Protein AF-A0A2H3IXG9-F1 (afdb_monomer)

Foldseek 3Di:
DDDDDDDDDPPPDPPPDPPDDPDPPPPVPPPPPPPPPDDDDDDPPPPDCPPVVVVVVVVCVVVVPDPDDDDPVVVCCVCPPVNDDDDDPQWDADPPPRDIDGNPDDDPVVVVVVVVVVVVVVVVVVVVVVVVVVVVVD

Solvent-accessible surface area (backbone atoms only — not comparable to full-atom values): 9521 Å² total; per-residue (Å²): 141,83,89,77,85,80,79,86,73,83,85,80,73,86,80,77,73,92,81,86,85,81,80,88,83,71,77,79,68,73,80,78,74,84,86,78,92,80,80,81,94,77,74,100,72,75,78,81,72,67,52,70,65,59,56,52,48,52,54,49,57,70,65,65,54,78,92,63,85,78,53,72,66,63,49,48,50,71,62,51,62,92,57,64,85,77,81,82,80,60,63,36,70,35,93,85,82,60,50,82,25,49,69,94,49,82,48,70,69,60,53,52,57,53,49,56,53,53,51,52,54,53,50,54,51,53,51,49,53,52,52,55,57,53,65,72,74,112

Secondary structure (DSSP, 8-state):
-------------------SSSSSSSSSSGGGSSS----------------HHHHHHHHHHHHTS-SSPPPHHHHHHHHHTT-PPPP---EEE-TTT--EEETTS--HHHHHHHHHHHHHHHHHHHHHHHHHHHHTT-

Radius of gyration: 33.87 Å; Cα contacts (8 Å, |Δi|>4): 28; chains: 1; bounding box: 59×98×74 Å

Nearest PDB structures (foldseek):
  6ywe-assembly1_W  TM=9.255E-01  e=3.868E-05  Neurospora crassa
  8any-assembly1_0  TM=8.085E-01  e=2.968E-03  Homo sapiens
  3j7y-assembly1_0  TM=7.934E-01  e=1.233E-02  Homo sapiens
  7rro-assembly1_k  TM=1.937E-01  e=3.930E+00  Bos taurus

Sequence (138 aa):
MAVRHISALPFLSPFTSPVLRQSQRWNTIYQRAVLLQGLPVLSGYIANEIPSFLAGLWESVLRAVPKKKTSHMKKRHRQMAGKALKDVKSLSKCPGCGEPKRSHVLCPTLIISLKDIKDQWAQAAIEKQKADAAATRH

pLDDT: mean 77.38, std 18.01, range [43.25, 97.38]

Structure (mmCIF, N/CA/C/O backbone):
data_AF-A0A2H3IXG9-F1
#
_entry.id   AF-A0A2H3IXG9-F1
#
loop_
_atom_site.group_PDB
_atom_site.id
_atom_site.type_symbol
_atom_site.label_atom_id
_atom_site.label_alt_id
_atom_site.label_comp_id
_atom_site.label_asym_id
_atom_site.label_entity_id
_atom_site.label_seq_id
_atom_site.pdbx_PDB_ins_code
_atom_site.Cartn_x
_atom_site.Cartn_y
_atom_site.Cartn_z
_atom_site.occupancy
_atom_site.B_iso_or_equiv
_atom_site.auth_seq_id
_atom_site.auth_comp_id
_atom_site.auth_asym_id
_atom_site.auth_atom_id
_atom_site.pdbx_PDB_model_num
ATOM 1 N N . MET A 1 1 ? 27.643 43.831 0.522 1.00 43.25 1 MET A N 1
ATOM 2 C CA . MET A 1 1 ? 28.535 42.689 0.226 1.00 43.25 1 MET A CA 1
ATOM 3 C C . MET A 1 1 ? 28.862 41.989 1.535 1.00 43.25 1 MET A C 1
ATOM 5 O O . MET A 1 1 ? 29.575 42.559 2.343 1.00 43.25 1 MET A O 1
ATOM 9 N N . ALA A 1 2 ? 28.295 40.809 1.781 1.00 49.34 2 ALA A N 1
ATOM 10 C CA . ALA A 1 2 ? 28.666 39.968 2.919 1.00 49.34 2 ALA A CA 1
ATOM 11 C C . ALA A 1 2 ? 28.566 38.506 2.470 1.00 49.34 2 ALA A C 1
ATOM 13 O O . ALA A 1 2 ? 27.482 37.930 2.407 1.00 49.34 2 ALA A O 1
ATOM 14 N N . VAL A 1 3 ? 29.706 37.948 2.067 1.00 52.47 3 VAL A N 1
ATOM 15 C CA . VAL A 1 3 ? 29.849 36.544 1.676 1.00 52.47 3 VAL A CA 1
ATOM 16 C C . VAL A 1 3 ? 29.950 35.732 2.961 1.00 52.47 3 VAL A C 1
ATOM 18 O O . VAL A 1 3 ? 30.916 35.857 3.709 1.00 52.47 3 VAL A O 1
ATOM 21 N N . ARG A 1 4 ? 28.931 34.921 3.249 1.00 53.12 4 ARG A N 1
ATOM 22 C CA . ARG A 1 4 ? 28.995 33.922 4.318 1.00 53.12 4 ARG A CA 1
ATOM 23 C C . ARG A 1 4 ? 29.447 32.605 3.706 1.00 53.12 4 ARG A C 1
ATOM 25 O O . ARG A 1 4 ? 28.718 31.986 2.939 1.00 53.12 4 ARG A O 1
ATOM 32 N N . HIS A 1 5 ? 30.673 32.221 4.039 1.00 50.31 5 HIS A N 1
ATOM 33 C CA . HIS A 1 5 ? 31.228 30.909 3.748 1.00 50.31 5 HIS A CA 1
ATOM 34 C C . HIS A 1 5 ? 30.366 29.835 4.422 1.00 50.31 5 HIS A C 1
ATOM 36 O O . HIS A 1 5 ? 30.206 29.832 5.641 1.00 50.31 5 HIS A O 1
ATOM 42 N N . ILE A 1 6 ? 29.791 28.946 3.614 1.00 58.31 6 ILE A N 1
ATOM 43 C CA . ILE A 1 6 ? 29.066 27.766 4.082 1.00 58.31 6 ILE A CA 1
ATOM 44 C C . ILE A 1 6 ? 30.111 26.673 4.295 1.00 58.31 6 ILE A C 1
ATOM 46 O O . ILE A 1 6 ? 30.687 26.140 3.349 1.00 58.31 6 ILE A O 1
ATOM 50 N N . SER A 1 7 ? 30.391 26.402 5.563 1.00 53.72 7 SER A N 1
ATOM 51 C CA . SER A 1 7 ? 31.201 25.290 6.036 1.00 53.72 7 SER A CA 1
ATOM 52 C C . SER A 1 7 ? 30.580 23.959 5.607 1.00 53.72 7 SER A C 1
ATOM 54 O O . SER A 1 7 ? 29.404 23.683 5.844 1.00 53.72 7 SER A O 1
ATOM 56 N N . ALA A 1 8 ? 31.392 23.130 4.955 1.00 56.72 8 ALA A N 1
ATOM 57 C CA . ALA A 1 8 ? 31.044 21.774 4.569 1.00 56.72 8 ALA A CA 1
ATOM 58 C C . ALA A 1 8 ? 30.888 20.896 5.821 1.00 56.72 8 ALA A C 1
ATOM 60 O O . ALA A 1 8 ? 31.855 20.644 6.537 1.00 56.72 8 ALA A O 1
ATOM 61 N N . LEU A 1 9 ? 29.671 20.420 6.078 1.00 61.38 9 LEU A N 1
ATOM 62 C CA . LEU A 1 9 ? 29.431 19.314 7.002 1.00 61.38 9 LEU A CA 1
ATOM 63 C C . LEU A 1 9 ? 29.604 17.994 6.236 1.00 61.38 9 LEU A C 1
ATOM 65 O O . LEU A 1 9 ? 29.069 17.871 5.129 1.00 61.38 9 LEU A O 1
ATOM 69 N N . PRO A 1 10 ? 30.320 16.994 6.782 1.00 53.31 10 PRO A N 1
ATOM 70 C CA . PRO A 1 10 ? 30.413 15.694 6.146 1.00 53.31 10 PRO A CA 1
ATOM 71 C C . PRO A 1 10 ? 29.054 15.004 6.246 1.00 53.31 10 PRO A C 1
ATOM 73 O O . PRO A 1 10 ? 28.507 14.778 7.326 1.00 53.31 10 PRO A O 1
ATOM 76 N N . PHE A 1 11 ? 28.510 14.679 5.082 1.00 53.53 11 PHE A N 1
ATOM 77 C CA . PHE A 1 11 ? 27.306 13.889 4.902 1.00 53.53 11 PHE A CA 1
ATOM 78 C C . PHE A 1 11 ? 27.592 12.445 5.352 1.00 53.53 11 PHE A C 1
ATOM 80 O O . PHE A 1 11 ? 27.940 11.576 4.554 1.00 53.53 11 PHE A O 1
ATOM 87 N N . LEU A 1 12 ? 27.506 12.192 6.659 1.00 57.25 12 LEU A N 1
ATOM 88 C CA . LEU A 1 12 ? 27.529 10.845 7.224 1.00 57.25 12 LEU A CA 1
ATOM 89 C C . LEU A 1 12 ? 26.206 10.163 6.875 1.00 57.25 12 LEU A C 1
ATOM 91 O O . LEU A 1 12 ? 25.196 10.291 7.560 1.00 57.25 12 LEU A O 1
ATOM 95 N N . SER A 1 13 ? 26.223 9.462 5.747 1.00 57.06 13 SER A N 1
ATOM 96 C CA . SER A 1 13 ? 25.170 8.532 5.362 1.00 57.06 13 SER A CA 1
ATOM 97 C C . SER A 1 13 ? 25.145 7.342 6.334 1.00 57.06 13 SER A C 1
ATOM 99 O O . SER A 1 13 ? 26.168 6.675 6.505 1.00 57.06 13 SER A O 1
ATOM 101 N N . PRO A 1 14 ? 24.003 7.008 6.960 1.00 51.44 14 PRO A N 1
ATOM 102 C CA . PRO A 1 14 ? 23.845 5.717 7.602 1.00 51.44 14 PRO A CA 1
ATOM 103 C C . PRO A 1 14 ? 23.533 4.703 6.499 1.00 51.44 14 PRO A C 1
ATOM 105 O O . PRO A 1 14 ? 22.377 4.408 6.202 1.00 51.44 14 PRO A O 1
ATOM 108 N N . PHE A 1 15 ? 24.573 4.187 5.846 1.00 57.00 15 PHE A N 1
ATOM 109 C CA . PHE A 1 15 ? 24.453 2.995 5.012 1.00 57.00 15 PHE A CA 1
ATOM 110 C C . PHE A 1 15 ? 24.384 1.779 5.946 1.00 57.00 15 PHE A C 1
ATOM 112 O O . PHE A 1 15 ? 25.352 1.054 6.154 1.00 57.00 15 PHE A O 1
ATOM 119 N N . THR A 1 16 ? 23.237 1.599 6.598 1.00 57.72 16 THR A N 1
ATOM 120 C CA . THR A 1 16 ? 22.931 0.406 7.386 1.00 57.72 16 THR A CA 1
ATOM 121 C C . THR A 1 16 ? 22.722 -0.763 6.430 1.00 57.72 16 THR A C 1
ATOM 123 O O . THR A 1 16 ? 21.641 -0.989 5.890 1.00 57.72 16 THR A O 1
ATOM 126 N N . SER A 1 17 ? 23.802 -1.505 6.196 1.00 51.38 17 SER A N 1
ATOM 127 C CA . SER A 1 17 ? 23.819 -2.782 5.487 1.00 51.38 17 SER A CA 1
ATOM 128 C C . SER A 1 17 ? 22.746 -3.741 6.027 1.00 51.38 17 SER A C 1
ATOM 130 O O . SER A 1 17 ? 22.808 -4.111 7.200 1.00 51.38 17 SER A O 1
ATOM 132 N N . PRO A 1 18 ? 21.814 -4.265 5.207 1.00 54.03 18 PRO A N 1
ATOM 133 C CA . PRO A 1 18 ? 20.999 -5.412 5.580 1.00 54.03 18 PRO A CA 1
ATOM 134 C C . PRO A 1 18 ? 21.758 -6.695 5.214 1.00 54.03 18 PRO A C 1
ATOM 136 O O . PRO A 1 18 ? 21.267 -7.539 4.473 1.00 54.03 18 PRO A O 1
ATOM 139 N N . VAL A 1 19 ? 22.991 -6.841 5.696 1.00 60.47 19 VAL A N 1
ATOM 140 C CA . VAL A 1 19 ? 23.780 -8.068 5.529 1.00 60.47 19 VAL A CA 1
ATOM 141 C C . VAL A 1 19 ? 24.180 -8.514 6.917 1.00 60.47 19 VAL A C 1
ATOM 143 O O . VAL A 1 19 ? 25.281 -8.235 7.356 1.00 60.47 19 VAL A O 1
ATOM 146 N N . LEU A 1 20 ? 23.215 -9.090 7.636 1.00 54.00 20 LEU A N 1
ATOM 147 C CA . LEU A 1 20 ? 23.376 -10.046 8.743 1.00 54.00 20 LEU A CA 1
ATOM 148 C C . LEU A 1 20 ? 21.989 -10.332 9.340 1.00 54.00 20 LEU A C 1
ATOM 150 O O . LEU A 1 20 ? 21.706 -10.110 10.512 1.00 54.00 20 LEU A O 1
ATOM 154 N N . ARG A 1 21 ? 21.065 -10.814 8.506 1.00 53.12 21 ARG A N 1
ATOM 155 C CA . ARG A 1 21 ? 19.831 -11.442 9.003 1.00 53.12 21 ARG A CA 1
ATOM 156 C C . ARG A 1 21 ? 19.433 -12.641 8.150 1.00 53.12 21 ARG A C 1
ATOM 158 O O . ARG A 1 21 ? 18.268 -12.830 7.824 1.00 53.12 21 ARG A O 1
ATOM 165 N N . GLN A 1 22 ? 20.424 -13.441 7.757 1.00 54.50 22 GLN A N 1
ATOM 166 C CA . GLN A 1 22 ? 20.167 -14.666 7.002 1.00 54.50 22 GLN A CA 1
ATOM 167 C C . GLN A 1 22 ? 21.185 -15.782 7.277 1.00 54.50 22 GLN A C 1
ATOM 169 O O . GLN A 1 22 ? 21.534 -16.533 6.380 1.00 54.50 22 GLN A O 1
ATOM 174 N N . SER A 1 23 ? 21.648 -15.919 8.523 1.00 53.25 23 SER A N 1
ATOM 175 C CA . SER A 1 23 ? 22.515 -17.042 8.928 1.00 53.25 23 SER A CA 1
ATOM 176 C C . SER A 1 23 ? 21.954 -17.913 10.060 1.00 53.25 23 SER A C 1
ATOM 178 O O . SER A 1 23 ? 22.635 -18.815 10.523 1.00 53.25 23 SER A O 1
ATOM 180 N N . GLN A 1 24 ? 20.701 -17.718 10.486 1.00 56.09 24 GLN A N 1
ATOM 181 C CA . GLN A 1 24 ? 20.116 -18.456 11.623 1.00 56.09 24 GLN A CA 1
ATOM 182 C C . GLN A 1 24 ? 18.941 -19.366 11.227 1.00 56.09 24 GLN A C 1
ATOM 184 O O . GLN A 1 24 ? 17.966 -19.496 11.960 1.00 56.09 24 GLN A O 1
ATOM 189 N N . ARG A 1 25 ? 18.989 -19.977 10.035 1.00 56.06 25 ARG A N 1
ATOM 190 C CA . ARG A 1 25 ? 17.996 -20.985 9.592 1.00 56.06 25 ARG A CA 1
ATOM 191 C C . ARG A 1 25 ? 18.590 -22.175 8.828 1.00 56.06 25 ARG A C 1
ATOM 193 O O . ARG A 1 25 ? 17.860 -22.891 8.158 1.00 56.06 25 ARG A O 1
ATOM 200 N N . TRP A 1 26 ? 19.902 -22.385 8.931 1.00 50.97 26 TRP A N 1
ATOM 201 C CA . TRP A 1 26 ? 20.601 -23.4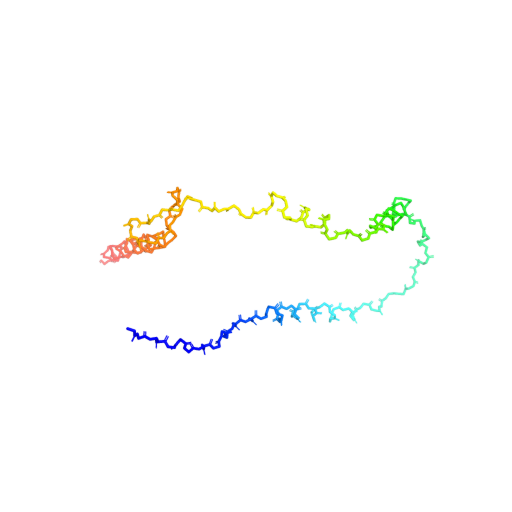83 8.246 1.00 50.97 26 TRP A CA 1
ATOM 202 C C . TRP A 1 26 ? 21.275 -24.475 9.208 1.00 50.97 26 TRP A C 1
ATOM 204 O O . TRP A 1 26 ? 21.782 -25.494 8.760 1.00 50.97 26 TRP A O 1
ATOM 214 N N . ASN A 1 27 ? 21.239 -24.235 10.526 1.00 56.00 27 ASN A N 1
ATOM 215 C CA . ASN A 1 27 ? 21.886 -25.118 11.510 1.00 56.00 27 ASN A CA 1
ATOM 216 C C . ASN A 1 27 ? 20.951 -26.149 12.163 1.00 56.00 27 ASN A C 1
ATOM 218 O O . ASN A 1 27 ? 21.428 -27.017 12.882 1.00 56.00 27 ASN A O 1
ATOM 222 N N . THR A 1 28 ? 19.641 -26.126 11.900 1.00 53.75 28 THR A N 1
ATOM 223 C CA . THR A 1 28 ? 18.693 -27.104 12.479 1.00 53.75 28 THR A CA 1
ATOM 224 C C . THR A 1 28 ? 18.293 -28.233 11.529 1.00 53.75 28 THR A C 1
ATOM 226 O O . THR A 1 28 ? 17.540 -29.119 11.924 1.00 53.75 28 THR A O 1
ATOM 229 N N . ILE A 1 29 ? 18.817 -28.253 10.299 1.00 56.06 29 ILE A N 1
ATOM 230 C CA . ILE A 1 29 ? 18.543 -29.330 9.331 1.00 56.06 29 ILE A CA 1
ATOM 231 C C . ILE A 1 29 ? 19.604 -30.446 9.417 1.00 56.06 29 ILE A C 1
ATOM 233 O O . ILE A 1 29 ? 19.287 -31.608 9.183 1.00 56.06 29 ILE A O 1
ATOM 237 N N . TYR A 1 30 ? 20.833 -30.145 9.853 1.00 53.91 30 TYR A N 1
ATOM 238 C CA . TYR A 1 30 ? 21.935 -31.120 9.849 1.00 53.91 30 TYR A CA 1
ATOM 239 C C . TYR A 1 30 ? 22.014 -32.055 11.068 1.00 53.91 30 TYR A C 1
ATOM 241 O O . TYR A 1 30 ? 22.737 -33.044 11.014 1.00 53.91 30 TYR A O 1
ATOM 249 N N . GLN A 1 31 ? 21.257 -31.824 12.148 1.00 52.19 31 GLN A N 1
ATOM 250 C CA . GLN A 1 31 ? 21.301 -32.699 13.335 1.00 52.19 31 GLN A CA 1
ATOM 251 C C . GLN A 1 31 ? 20.279 -33.853 13.335 1.00 52.19 31 GLN A C 1
ATOM 253 O O . GLN A 1 31 ? 20.288 -34.666 14.254 1.00 52.19 31 GLN A O 1
ATOM 258 N N . ARG A 1 32 ? 19.428 -33.994 12.306 1.00 52.12 32 ARG A N 1
ATOM 259 C CA . ARG A 1 32 ? 18.447 -35.102 12.206 1.00 52.12 32 ARG A CA 1
ATOM 260 C C . ARG A 1 32 ? 18.738 -36.118 11.094 1.00 52.12 32 ARG A C 1
ATOM 262 O O . ARG A 1 32 ? 17.830 -36.815 10.663 1.00 52.12 32 ARG A O 1
ATOM 269 N N . ALA A 1 33 ? 19.989 -36.229 10.646 1.00 54.88 33 ALA A N 1
ATOM 270 C CA . ALA A 1 33 ? 20.384 -37.167 9.586 1.00 54.88 33 ALA A CA 1
ATOM 271 C C . ALA A 1 33 ? 21.180 -38.401 10.071 1.00 54.88 33 ALA A C 1
ATOM 273 O O . ALA A 1 33 ? 21.577 -39.220 9.251 1.00 54.88 33 ALA A O 1
ATOM 274 N N . VAL A 1 34 ? 21.427 -38.567 11.380 1.00 56.69 34 VAL A N 1
ATOM 275 C CA . VAL A 1 34 ? 22.421 -39.548 11.887 1.00 56.69 34 VAL A CA 1
ATOM 276 C C . VAL A 1 34 ? 21.809 -40.791 12.568 1.00 56.69 34 VAL A C 1
ATOM 278 O O . VAL A 1 34 ? 22.536 -41.616 13.100 1.00 56.69 34 VAL A O 1
ATOM 281 N N . LEU A 1 35 ? 20.490 -41.016 12.514 1.00 55.75 35 LEU A N 1
ATOM 282 C CA . LEU A 1 35 ? 19.862 -42.193 13.155 1.00 55.75 35 LEU A CA 1
ATOM 283 C C . LEU A 1 35 ? 19.095 -43.124 12.204 1.00 55.75 35 LEU A C 1
ATOM 285 O O . LEU A 1 35 ? 18.104 -43.724 12.605 1.00 55.75 35 LEU A O 1
ATOM 289 N N . LEU A 1 36 ? 19.541 -43.288 10.956 1.00 57.19 36 LEU A N 1
ATOM 290 C CA . LEU A 1 36 ? 18.931 -44.272 10.049 1.00 57.19 36 LEU A CA 1
ATOM 291 C C . LEU A 1 36 ? 19.970 -45.021 9.193 1.00 57.19 36 LEU A C 1
ATOM 293 O O . LEU A 1 36 ? 19.843 -45.109 7.978 1.00 57.19 36 LEU A O 1
ATOM 297 N N . GLN A 1 37 ? 21.021 -4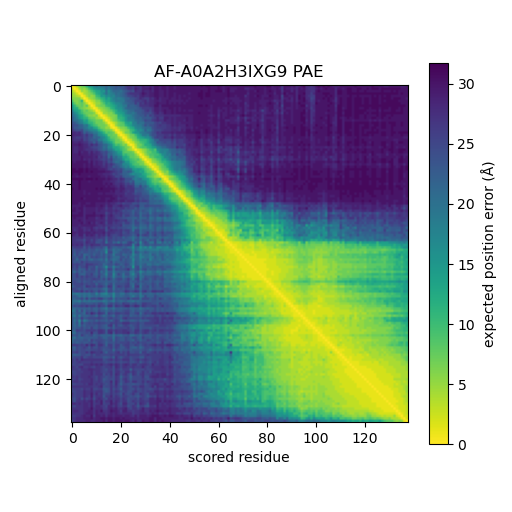5.552 9.825 1.00 59.16 37 GLN A N 1
ATOM 298 C CA . GLN A 1 37 ? 22.038 -46.398 9.173 1.00 59.16 37 GLN A CA 1
ATOM 299 C C . GLN A 1 37 ? 21.873 -47.882 9.524 1.00 59.16 37 GLN A C 1
ATOM 301 O O . GLN A 1 37 ? 22.817 -48.554 9.927 1.00 59.16 37 GLN A O 1
ATOM 306 N N . GLY A 1 38 ? 20.661 -48.408 9.396 1.00 61.19 38 GLY A N 1
ATOM 307 C CA . GLY A 1 38 ? 20.419 -49.811 9.702 1.00 61.19 38 GLY A CA 1
ATOM 308 C C . GLY A 1 38 ? 19.195 -50.341 8.994 1.00 61.19 38 GLY A C 1
ATOM 309 O O . GLY A 1 38 ? 18.175 -50.501 9.641 1.00 61.19 38 GLY A O 1
ATOM 310 N N . LEU A 1 39 ? 19.306 -50.600 7.690 1.00 58.28 39 LEU A N 1
ATOM 311 C CA . LEU A 1 39 ? 18.547 -51.639 6.988 1.00 58.28 39 LEU A CA 1
ATOM 312 C C . LEU A 1 39 ? 19.345 -52.041 5.727 1.00 58.28 39 LEU A C 1
ATOM 314 O O . LEU A 1 39 ? 19.717 -51.168 4.940 1.00 58.28 39 LEU A O 1
ATOM 318 N N . PRO A 1 40 ? 19.686 -53.332 5.568 1.00 55.38 40 PRO A N 1
ATOM 319 C CA . PRO A 1 40 ? 20.609 -53.805 4.548 1.00 55.38 40 PRO A CA 1
ATOM 320 C C . PRO A 1 40 ? 19.944 -53.904 3.173 1.00 55.38 40 PRO A C 1
ATOM 322 O O . PRO A 1 40 ? 18.814 -54.362 3.038 1.00 55.38 40 PRO A O 1
ATOM 325 N N . VAL A 1 41 ? 20.713 -53.491 2.164 1.00 58.69 41 VAL A N 1
ATOM 326 C CA . VAL A 1 41 ? 20.896 -54.132 0.853 1.00 58.69 41 VAL A CA 1
ATOM 327 C C . VAL A 1 41 ? 19.829 -55.174 0.493 1.00 58.69 41 VAL A C 1
ATOM 329 O O . VAL A 1 41 ? 20.026 -56.372 0.671 1.00 58.69 41 VAL A O 1
ATOM 332 N N . LEU A 1 42 ? 18.727 -54.722 -0.098 1.00 58.12 42 LEU A N 1
ATOM 333 C CA . LEU A 1 42 ? 17.965 -55.532 -1.039 1.00 58.12 42 LEU A CA 1
ATOM 334 C C . LEU A 1 42 ? 17.312 -54.614 -2.074 1.00 58.12 42 LEU A C 1
ATOM 336 O O . LEU A 1 42 ? 16.767 -53.566 -1.742 1.00 58.12 42 LEU A O 1
ATOM 340 N N . SER A 1 43 ? 17.347 -55.056 -3.327 1.00 55.09 43 SER A N 1
ATOM 341 C CA . SER A 1 43 ? 16.760 -54.409 -4.503 1.00 55.09 43 SER A CA 1
ATOM 342 C C . SER A 1 43 ? 17.609 -53.330 -5.185 1.00 55.09 43 SER A C 1
ATOM 344 O O . SER A 1 43 ? 17.181 -52.205 -5.436 1.00 55.09 43 SER A O 1
ATOM 346 N N . GLY A 1 44 ? 18.801 -53.734 -5.632 1.00 58.59 44 GLY A N 1
ATOM 347 C CA . GLY A 1 44 ? 19.399 -53.207 -6.863 1.00 58.59 44 GLY A CA 1
ATOM 348 C C . GLY A 1 44 ? 18.601 -53.627 -8.110 1.00 58.59 44 GLY A C 1
ATOM 349 O O . GLY A 1 44 ? 19.155 -54.241 -9.013 1.00 58.59 44 GLY A O 1
ATOM 350 N N . TYR A 1 45 ? 17.295 -53.340 -8.140 1.00 56.19 45 TYR A N 1
ATOM 351 C CA . TYR A 1 45 ? 16.402 -53.614 -9.271 1.00 56.19 45 TYR A CA 1
ATOM 352 C C . TYR A 1 45 ? 15.360 -52.496 -9.436 1.00 56.19 45 TYR A C 1
ATOM 354 O O . TYR A 1 45 ? 14.170 -52.733 -9.600 1.00 56.19 45 TYR A O 1
ATOM 362 N N . ILE A 1 46 ? 15.804 -51.241 -9.387 1.00 54.47 46 ILE A N 1
ATOM 363 C CA . ILE A 1 46 ? 15.130 -50.179 -10.139 1.00 54.47 46 ILE A CA 1
ATOM 364 C C . ILE A 1 46 ? 16.135 -49.736 -11.188 1.00 54.47 46 ILE A C 1
ATOM 366 O O . ILE A 1 46 ? 16.856 -48.754 -11.034 1.00 54.47 46 ILE A O 1
ATOM 370 N N . ALA A 1 47 ? 16.241 -50.550 -12.237 1.00 55.41 47 ALA A N 1
ATOM 371 C CA . ALA A 1 47 ? 16.814 -50.109 -13.489 1.00 55.41 47 ALA A CA 1
ATOM 372 C C . ALA A 1 47 ? 15.986 -48.905 -13.965 1.00 55.41 47 ALA A C 1
ATOM 374 O O . ALA A 1 47 ? 14.837 -49.044 -14.364 1.00 55.41 47 ALA A O 1
ATOM 375 N N . ASN A 1 48 ? 16.528 -47.710 -13.744 1.00 59.66 48 ASN A N 1
ATOM 376 C CA . ASN A 1 48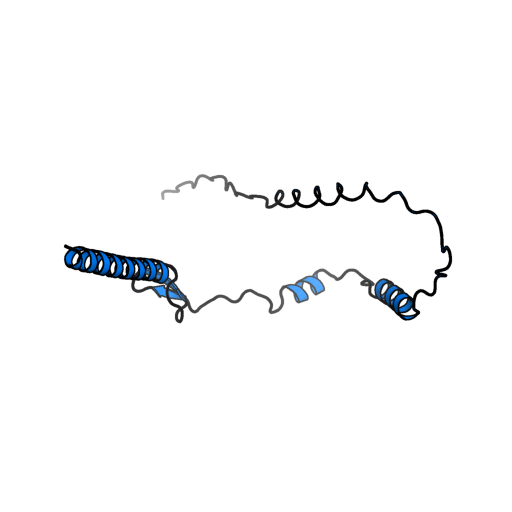 ? 16.861 -46.725 -14.769 1.00 59.66 48 ASN A CA 1
ATOM 377 C C . ASN A 1 48 ? 15.907 -46.462 -15.950 1.00 59.66 48 ASN A C 1
ATOM 379 O O . ASN A 1 48 ? 16.347 -45.872 -16.932 1.00 59.66 48 ASN A O 1
ATOM 383 N N . GLU A 1 49 ? 14.612 -46.731 -15.854 1.00 61.59 49 GLU A N 1
ATOM 384 C CA . GLU A 1 49 ? 13.639 -46.084 -16.736 1.00 61.59 49 GLU A CA 1
ATOM 385 C C . GLU A 1 49 ? 13.364 -44.682 -16.186 1.00 61.59 49 GLU A C 1
ATOM 387 O O . GLU A 1 49 ? 12.316 -44.421 -15.594 1.00 61.59 49 GLU A O 1
ATOM 392 N N . ILE A 1 50 ? 14.336 -43.766 -16.327 1.00 64.50 50 ILE A N 1
ATOM 393 C CA . ILE A 1 50 ? 14.039 -42.331 -16.241 1.00 64.50 50 ILE A CA 1
ATOM 394 C C . ILE A 1 50 ? 12.892 -42.131 -17.235 1.00 64.50 50 ILE A C 1
ATOM 396 O O . ILE A 1 50 ? 13.126 -42.309 -18.433 1.00 64.50 50 ILE A O 1
ATOM 400 N N . PRO A 1 51 ? 11.663 -41.808 -16.782 1.00 69.50 51 PRO A N 1
ATOM 401 C CA . PRO A 1 51 ? 10.529 -41.678 -17.678 1.00 69.50 51 PRO A CA 1
ATOM 402 C C . PRO A 1 51 ? 10.938 -40.739 -18.804 1.00 69.50 51 PRO A C 1
ATOM 404 O O . PRO A 1 51 ? 11.507 -39.681 -18.528 1.00 69.50 51 PRO A O 1
ATOM 407 N N . SER A 1 52 ? 10.678 -41.096 -20.061 1.00 65.25 52 SER A N 1
ATOM 408 C CA . SER A 1 52 ? 11.119 -40.317 -21.232 1.00 65.25 52 SER A CA 1
ATOM 409 C C . SER A 1 52 ? 10.698 -38.837 -21.155 1.00 65.25 52 SER A C 1
ATOM 411 O O . SER A 1 52 ? 11.325 -37.961 -21.745 1.00 65.25 52 SER A O 1
ATOM 413 N N . PHE A 1 53 ? 9.676 -38.545 -20.346 1.00 65.81 53 PHE A N 1
ATOM 414 C CA . PHE A 1 53 ? 9.267 -37.20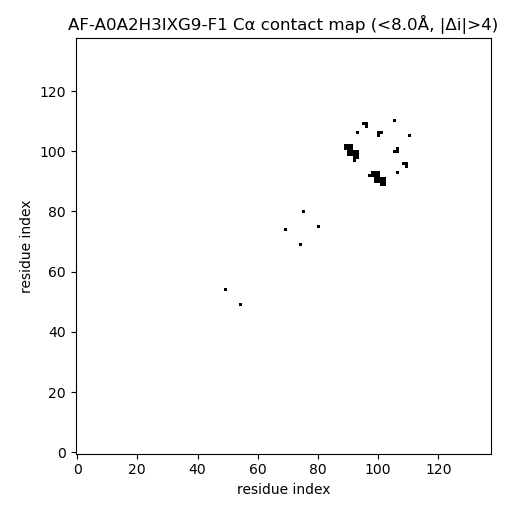8 -19.932 1.00 65.81 53 PHE A CA 1
ATOM 415 C C . PHE A 1 53 ? 10.334 -36.423 -19.139 1.00 65.81 53 PHE A C 1
ATOM 417 O O . PHE A 1 53 ? 10.599 -35.266 -19.458 1.00 65.81 53 PHE A O 1
ATOM 424 N N . LEU A 1 54 ? 10.982 -37.024 -18.134 1.00 67.75 54 LEU A N 1
ATOM 425 C CA . LEU A 1 54 ? 12.061 -36.381 -17.375 1.00 67.75 54 LEU A CA 1
ATOM 426 C C . LEU A 1 54 ? 13.287 -36.146 -18.262 1.00 67.75 54 LEU A C 1
ATOM 428 O O . LEU A 1 54 ? 13.884 -35.077 -18.187 1.00 67.75 54 LEU A O 1
ATOM 432 N N . ALA A 1 55 ? 13.626 -37.090 -19.145 1.00 69.38 55 ALA A N 1
ATOM 433 C CA . ALA A 1 55 ? 14.705 -36.906 -20.118 1.00 69.38 55 ALA A CA 1
ATOM 434 C C . ALA A 1 55 ? 14.444 -35.700 -21.049 1.00 69.38 55 ALA A C 1
ATOM 436 O O . ALA A 1 55 ? 15.338 -34.881 -21.268 1.00 69.38 55 ALA A O 1
ATOM 437 N N . GLY A 1 56 ? 13.202 -35.523 -21.517 1.00 69.75 56 GLY A N 1
ATOM 438 C CA . GLY A 1 56 ? 12.793 -34.349 -22.298 1.00 69.75 56 GLY A CA 1
ATOM 439 C C . GLY A 1 56 ? 12.822 -33.033 -21.508 1.00 69.75 56 GLY A C 1
ATOM 440 O O . GLY A 1 56 ? 13.179 -31.988 -22.056 1.00 69.75 56 GLY A O 1
ATOM 441 N N . LEU A 1 57 ? 12.508 -33.071 -20.209 1.00 77.62 57 LEU A N 1
ATOM 442 C CA . LEU A 1 57 ? 12.628 -31.910 -19.323 1.00 77.62 57 LEU A CA 1
ATOM 443 C C . LEU A 1 57 ? 14.091 -31.497 -19.104 1.00 77.62 57 LEU A C 1
ATOM 445 O O . LEU A 1 57 ? 14.379 -30.301 -19.109 1.00 77.62 57 LEU A O 1
ATOM 449 N N . TRP A 1 58 ? 15.019 -32.449 -18.973 1.00 77.88 58 TRP A N 1
ATOM 450 C CA . TRP A 1 58 ? 16.451 -32.153 -18.838 1.00 77.88 58 TRP A CA 1
ATOM 451 C C . TRP A 1 58 ? 17.030 -31.503 -20.096 1.00 77.88 58 TRP A C 1
ATOM 453 O O . TRP A 1 58 ? 17.707 -30.480 -19.993 1.00 77.88 58 TRP A O 1
ATOM 463 N N . GLU A 1 59 ? 16.695 -32.017 -21.281 1.00 76.50 59 GLU A N 1
ATOM 464 C CA . GLU A 1 59 ? 17.094 -31.403 -22.554 1.00 76.50 59 GLU A CA 1
ATOM 465 C C . GLU A 1 59 ? 16.484 -29.998 -22.711 1.00 76.50 59 GLU A C 1
ATOM 467 O O . GLU A 1 59 ? 17.173 -29.053 -23.093 1.00 76.50 59 GLU A O 1
ATOM 472 N N . SER A 1 60 ? 15.213 -29.810 -22.333 1.00 77.50 60 SER A N 1
ATOM 473 C CA . SER A 1 60 ? 14.561 -28.494 -22.361 1.00 77.50 60 SER A CA 1
ATOM 474 C C . SER A 1 60 ? 15.224 -27.492 -21.414 1.00 77.50 60 SER A C 1
ATOM 476 O O . SER A 1 60 ? 15.389 -26.330 -21.779 1.00 77.50 60 SER A O 1
ATOM 478 N N . VAL A 1 61 ? 15.607 -27.903 -20.203 1.00 81.06 61 VAL A N 1
ATOM 479 C CA . VAL A 1 61 ? 16.268 -27.024 -19.225 1.00 81.06 61 VAL A CA 1
ATOM 480 C C . VAL A 1 61 ? 17.671 -26.643 -19.695 1.00 81.06 61 VAL A C 1
ATOM 482 O O . VAL A 1 61 ? 18.025 -25.462 -19.654 1.00 81.06 61 VAL A O 1
ATOM 485 N N . LEU A 1 62 ? 18.448 -27.603 -20.209 1.00 76.25 62 LEU A N 1
ATOM 486 C CA . LEU A 1 62 ? 19.779 -27.337 -20.764 1.00 76.25 62 LEU A CA 1
ATOM 487 C C . LEU A 1 62 ? 19.714 -26.418 -21.993 1.00 76.25 62 LEU A C 1
ATOM 489 O O . LEU A 1 62 ? 20.583 -25.565 -22.187 1.00 76.25 62 LEU A O 1
ATOM 493 N N . ARG A 1 63 ? 18.650 -26.527 -22.794 1.00 79.62 63 ARG A N 1
ATOM 494 C CA . ARG A 1 63 ? 18.442 -25.731 -24.011 1.00 79.62 63 ARG A CA 1
ATOM 495 C C . ARG A 1 63 ? 17.757 -24.380 -23.769 1.00 79.62 63 ARG A C 1
ATOM 497 O O . ARG A 1 63 ? 17.879 -23.490 -24.610 1.00 79.62 63 ARG A O 1
ATOM 504 N N . ALA A 1 64 ? 17.098 -24.187 -22.624 1.00 84.06 64 ALA A N 1
ATOM 505 C CA . ALA A 1 64 ? 16.435 -22.937 -22.231 1.00 84.06 64 ALA A CA 1
ATOM 506 C C . ALA A 1 64 ? 17.386 -21.871 -21.646 1.00 84.06 64 ALA A C 1
ATOM 508 O O . ALA A 1 64 ? 16.949 -20.776 -21.278 1.00 84.06 64 ALA A O 1
ATOM 509 N N . VAL A 1 65 ? 18.691 -22.145 -21.569 1.00 90.50 65 VAL A N 1
ATOM 510 C CA . VAL A 1 65 ? 19.683 -21.165 -21.109 1.00 90.50 65 VAL A CA 1
ATOM 511 C C . VAL A 1 65 ? 19.810 -20.020 -22.126 1.00 90.50 65 VAL A C 1
ATOM 513 O O . VAL A 1 65 ? 19.986 -20.268 -23.324 1.00 90.50 65 VAL A O 1
ATOM 516 N N . PRO A 1 66 ? 19.781 -18.744 -21.689 1.00 89.19 66 PRO A N 1
ATOM 517 C CA . PRO A 1 66 ? 20.003 -17.609 -22.574 1.00 89.19 66 PRO A CA 1
ATOM 518 C C . PRO A 1 66 ? 21.308 -17.762 -23.361 1.00 89.19 66 PRO A C 1
ATOM 520 O O . PRO A 1 66 ? 22.401 -17.723 -22.799 1.00 89.19 66 PRO A O 1
ATOM 523 N N . LYS A 1 67 ? 21.203 -17.889 -24.688 1.00 91.81 67 LYS A N 1
ATOM 524 C CA . LYS A 1 67 ? 22.363 -18.146 -25.556 1.00 91.81 67 LYS A CA 1
ATOM 525 C C . LYS A 1 67 ? 23.435 -17.056 -25.469 1.00 91.81 67 LYS A C 1
ATOM 527 O O . LYS A 1 67 ? 24.610 -17.327 -25.718 1.00 91.81 67 LYS A O 1
ATOM 532 N N . LYS A 1 68 ? 23.030 -15.811 -25.185 1.00 93.00 68 LYS A N 1
ATOM 533 C CA . LYS A 1 68 ? 23.888 -14.618 -25.151 1.00 93.00 68 LYS A CA 1
ATOM 534 C C . LYS A 1 68 ? 23.446 -13.656 -24.049 1.00 93.00 68 LYS A C 1
ATOM 536 O O . LYS A 1 68 ? 22.258 -13.514 -23.764 1.00 93.00 68 LYS A O 1
ATOM 541 N N . LYS A 1 69 ? 24.410 -12.931 -23.476 1.00 93.88 69 LYS A N 1
ATOM 542 C CA . LYS A 1 69 ? 24.161 -11.845 -22.518 1.00 93.88 69 LYS A CA 1
ATOM 543 C C . LYS A 1 69 ? 23.411 -10.694 -23.201 1.00 93.88 69 LYS A C 1
ATOM 545 O O . LYS A 1 69 ? 23.758 -10.283 -24.306 1.00 93.88 69 LYS A O 1
ATOM 550 N N . THR A 1 70 ? 22.400 -10.135 -22.538 1.00 96.31 70 THR A N 1
ATOM 551 C CA . THR A 1 70 ? 21.654 -8.977 -23.061 1.00 96.31 70 THR A CA 1
ATOM 552 C C . THR A 1 70 ? 22.499 -7.701 -23.027 1.00 96.31 70 THR A C 1
ATOM 554 O O . THR A 1 70 ? 23.191 -7.462 -22.036 1.00 96.31 70 THR A O 1
ATOM 557 N N . SER A 1 71 ? 22.382 -6.837 -24.042 1.00 97.38 71 SER A N 1
ATOM 558 C CA . SER A 1 71 ? 23.049 -5.526 -24.048 1.00 97.38 71 SER A CA 1
ATOM 559 C C . SER A 1 71 ? 22.494 -4.582 -22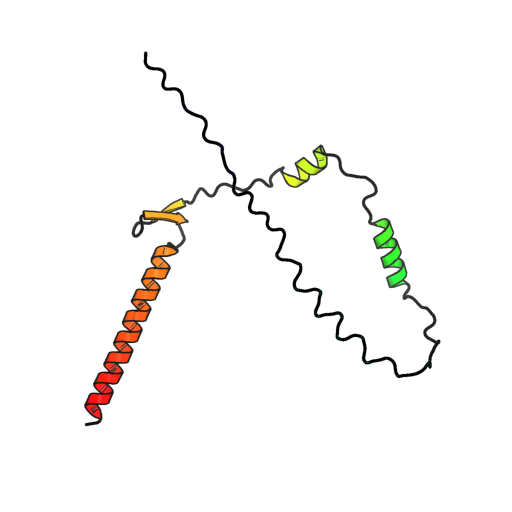.974 1.00 97.38 71 SER A C 1
ATOM 561 O O . SER A 1 71 ? 21.354 -4.726 -22.518 1.00 97.38 71 SER A O 1
ATOM 563 N N . HIS A 1 72 ? 23.291 -3.579 -22.595 1.00 96.00 72 HIS A N 1
ATOM 564 C CA . HIS A 1 72 ? 22.889 -2.561 -21.621 1.00 96.00 72 HIS A CA 1
ATOM 565 C C . HIS A 1 72 ? 21.603 -1.830 -22.047 1.00 96.00 72 HIS A C 1
ATOM 567 O O . HIS A 1 72 ? 20.678 -1.686 -21.250 1.00 96.00 72 HIS A O 1
ATOM 573 N N . MET A 1 73 ? 21.495 -1.474 -23.333 1.00 96.31 73 MET A N 1
ATOM 574 C CA . MET A 1 73 ? 20.309 -0.834 -23.911 1.00 96.31 73 MET A CA 1
ATOM 575 C C . MET A 1 73 ? 19.053 -1.706 -23.761 1.00 96.31 73 MET A C 1
ATOM 577 O O . MET A 1 73 ? 18.054 -1.256 -23.200 1.00 96.31 73 MET A O 1
ATOM 581 N N . LYS A 1 74 ? 19.114 -2.986 -24.159 1.00 96.19 74 LYS A N 1
ATOM 582 C CA . LYS A 1 74 ? 17.981 -3.925 -24.030 1.00 96.19 74 LYS A CA 1
ATOM 583 C C . LYS A 1 74 ? 17.562 -4.121 -22.568 1.00 96.19 74 LYS A C 1
ATOM 585 O O . LYS A 1 74 ? 16.371 -4.218 -22.273 1.00 96.19 74 LYS A O 1
ATOM 590 N N . LYS A 1 75 ? 18.525 -4.151 -21.638 1.00 96.50 75 LYS A N 1
ATOM 591 C CA . LYS A 1 75 ? 18.250 -4.219 -20.196 1.00 96.50 75 LYS A CA 1
ATOM 592 C C . LYS A 1 75 ? 17.532 -2.959 -19.703 1.00 96.50 75 LYS A C 1
ATOM 594 O O . LYS A 1 75 ? 16.489 -3.090 -19.067 1.00 96.50 75 LYS A O 1
ATOM 599 N N . ARG A 1 76 ? 18.034 -1.766 -20.040 1.00 96.50 76 ARG A N 1
ATOM 600 C CA . ARG A 1 76 ? 17.446 -0.484 -19.620 1.00 96.50 76 ARG A CA 1
ATOM 601 C C . ARG A 1 76 ? 16.033 -0.291 -20.161 1.00 96.50 76 ARG A C 1
ATOM 603 O O . ARG A 1 76 ? 15.155 0.062 -19.384 1.00 96.50 76 ARG A O 1
ATOM 610 N N . HIS A 1 77 ? 15.782 -0.576 -21.440 1.00 96.38 77 HIS A N 1
ATOM 611 C CA . HIS A 1 77 ? 14.429 -0.481 -22.000 1.00 96.38 77 HIS A CA 1
ATOM 612 C C . HIS A 1 77 ? 13.463 -1.438 -21.307 1.00 96.38 77 HIS A C 1
ATOM 614 O O . HIS A 1 77 ? 12.380 -1.028 -20.907 1.00 96.38 77 HIS A O 1
ATOM 620 N N . ARG A 1 78 ? 13.877 -2.686 -21.055 1.00 94.88 78 ARG A N 1
ATOM 621 C CA . ARG A 1 78 ? 13.038 -3.638 -20.318 1.00 94.88 78 ARG A CA 1
ATOM 622 C C . ARG A 1 78 ? 12.756 -3.187 -18.883 1.00 94.88 78 ARG A C 1
ATOM 624 O O . ARG A 1 78 ? 11.688 -3.500 -18.365 1.00 94.88 78 ARG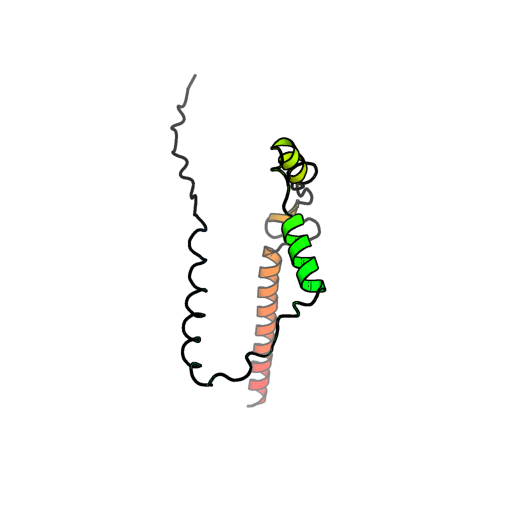 A O 1
ATOM 631 N N . GLN A 1 79 ? 13.709 -2.542 -18.214 1.00 95.56 79 GLN A N 1
ATOM 632 C CA . GLN A 1 79 ? 13.589 -2.167 -16.801 1.00 95.56 79 GLN A CA 1
ATOM 633 C C . GLN A 1 79 ? 12.882 -0.828 -16.586 1.00 95.56 79 GLN A C 1
ATOM 635 O O . GLN A 1 79 ? 12.110 -0.722 -15.644 1.00 95.56 79 GLN A O 1
ATOM 640 N N . MET A 1 80 ? 13.124 0.163 -17.445 1.00 94.81 80 MET A N 1
ATOM 641 C CA . MET A 1 80 ? 12.756 1.559 -17.187 1.00 94.81 80 MET A CA 1
ATOM 642 C C . MET A 1 80 ? 11.689 2.108 -18.138 1.00 94.81 80 MET A C 1
ATOM 644 O O . MET A 1 80 ? 11.002 3.059 -17.774 1.00 94.81 80 MET A O 1
ATOM 648 N N . ALA A 1 81 ? 11.517 1.548 -19.341 1.00 92.94 81 ALA A N 1
ATOM 649 C CA . ALA A 1 81 ? 10.517 2.067 -20.274 1.00 92.94 81 ALA A CA 1
ATOM 650 C C . ALA A 1 81 ? 9.105 1.758 -19.753 1.00 92.94 81 ALA A C 1
ATOM 652 O O . ALA A 1 81 ? 8.738 0.595 -19.600 1.00 92.94 81 ALA A O 1
ATOM 653 N N . GLY A 1 82 ? 8.336 2.801 -19.428 1.00 92.44 82 GLY A N 1
ATOM 654 C CA . GLY A 1 82 ? 6.952 2.682 -18.948 1.00 92.44 82 GLY A CA 1
ATOM 655 C C . GLY A 1 82 ? 6.782 2.058 -17.556 1.00 92.44 82 GLY A C 1
ATOM 656 O O . GLY A 1 82 ? 5.654 1.865 -17.116 1.00 92.44 82 GLY A O 1
ATOM 657 N N . LYS A 1 83 ? 7.882 1.757 -16.852 1.00 94.25 83 LYS A N 1
ATOM 658 C CA . LYS A 1 83 ? 7.895 1.137 -15.512 1.00 94.25 83 LYS A CA 1
ATOM 659 C C . LYS A 1 83 ? 8.297 2.110 -14.403 1.00 94.25 83 LYS A C 1
ATOM 661 O O . LYS A 1 83 ? 8.666 1.688 -13.311 1.00 94.25 83 LYS A O 1
ATOM 666 N N . ALA A 1 84 ? 8.265 3.408 -14.692 1.00 93.31 84 ALA A N 1
ATOM 667 C CA . ALA A 1 84 ? 8.517 4.428 -13.687 1.00 93.31 84 ALA A CA 1
ATOM 668 C C . ALA A 1 84 ? 7.432 4.382 -12.601 1.00 93.31 84 ALA A C 1
ATOM 670 O O . ALA A 1 84 ? 6.254 4.148 -12.893 1.00 93.31 84 ALA A O 1
ATOM 671 N N . LEU A 1 85 ? 7.838 4.613 -11.351 1.00 93.62 85 LEU A N 1
ATOM 672 C CA . LEU A 1 85 ? 6.896 4.779 -10.253 1.00 93.62 85 LEU A CA 1
ATOM 673 C C . LEU A 1 85 ? 6.054 6.026 -10.536 1.00 93.62 85 LEU A C 1
ATOM 675 O O . LEU A 1 85 ? 6.595 7.098 -10.790 1.00 93.62 85 LEU A O 1
ATOM 679 N N . LYS A 1 86 ? 4.732 5.867 -10.544 1.00 93.31 86 LYS A N 1
ATOM 680 C CA . LYS A 1 86 ? 3.814 6.983 -10.770 1.00 93.31 86 LYS A CA 1
ATOM 681 C C . LYS A 1 86 ? 3.699 7.803 -9.492 1.00 93.31 86 LYS A C 1
ATOM 683 O O . LYS A 1 86 ? 3.446 7.237 -8.428 1.00 93.31 86 LYS A O 1
ATOM 688 N N . ASP A 1 87 ? 3.808 9.119 -9.618 1.00 94.31 87 ASP A N 1
ATOM 689 C CA . ASP A 1 87 ? 3.588 10.023 -8.495 1.00 94.31 87 ASP A CA 1
ATOM 690 C C . ASP A 1 87 ? 2.129 9.973 -8.043 1.00 94.31 87 ASP A C 1
ATOM 692 O O . ASP A 1 87 ? 1.189 10.085 -8.839 1.00 94.31 87 ASP A O 1
ATOM 696 N N . VAL A 1 88 ? 1.929 9.824 -6.737 1.00 92.38 88 VAL A N 1
ATOM 697 C CA . VAL A 1 88 ? 0.596 9.852 -6.144 1.00 92.38 88 VAL A CA 1
ATOM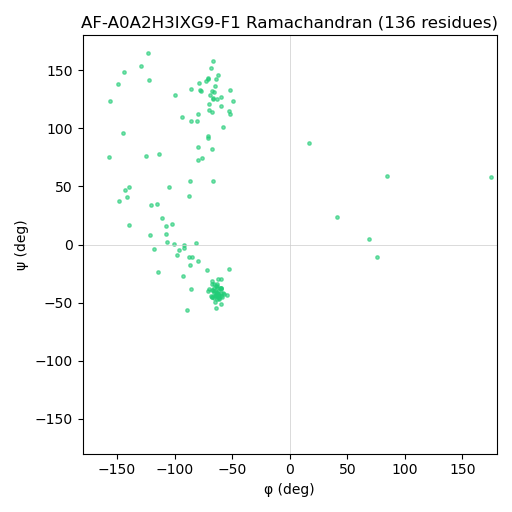 698 C C . VAL A 1 88 ? 0.184 11.316 -5.997 1.00 92.38 88 VAL A C 1
ATOM 700 O O . VAL A 1 88 ? 0.692 12.019 -5.134 1.00 92.38 88 VAL A O 1
ATOM 703 N N . LYS A 1 89 ? -0.738 11.789 -6.842 1.00 92.81 89 LYS A N 1
ATOM 704 C CA . LYS A 1 89 ? -1.252 13.177 -6.799 1.00 92.81 89 LYS A CA 1
ATOM 705 C C . LYS A 1 89 ? -2.449 13.365 -5.862 1.00 92.81 89 LYS A C 1
ATOM 707 O O . LYS A 1 89 ? -2.848 14.486 -5.578 1.00 92.81 89 LYS A O 1
ATOM 712 N N . SER A 1 90 ? -3.030 12.275 -5.374 1.00 91.12 90 SER A N 1
ATOM 713 C CA . SER A 1 90 ? -4.260 12.269 -4.575 1.00 91.12 90 SER A CA 1
ATOM 714 C C . SER A 1 90 ? -4.004 12.451 -3.070 1.00 91.12 90 SER A C 1
ATOM 716 O O . SER A 1 90 ? -4.585 11.725 -2.256 1.00 91.12 90 SER A O 1
ATOM 718 N N . LEU A 1 91 ? -3.089 13.349 -2.688 1.00 93.56 91 LEU A N 1
ATOM 719 C CA . LEU A 1 91 ? -2.787 13.653 -1.286 1.00 93.56 91 LEU A CA 1
ATOM 720 C C . LEU A 1 91 ? -3.502 14.941 -0.870 1.00 93.56 91 LEU A C 1
ATOM 722 O O . LEU A 1 91 ? -3.373 15.972 -1.520 1.00 93.56 91 LEU A O 1
ATOM 726 N N . SER A 1 92 ? -4.232 14.884 0.237 1.00 93.81 92 SER A N 1
ATOM 727 C CA . SER A 1 92 ? -4.913 16.024 0.854 1.00 93.81 92 SER A CA 1
ATOM 728 C C . SER A 1 92 ? -4.550 16.096 2.335 1.00 93.81 92 SER A C 1
ATOM 730 O O . SER A 1 92 ? -4.266 15.070 2.951 1.00 93.81 92 SER A O 1
ATOM 732 N N . LYS A 1 93 ? -4.608 17.281 2.943 1.00 93.44 93 LYS A N 1
ATOM 733 C CA . LYS A 1 93 ? -4.392 17.423 4.391 1.00 93.44 93 LYS A CA 1
ATOM 734 C C . LYS A 1 93 ? -5.570 16.842 5.176 1.00 93.44 93 LYS A C 1
ATOM 736 O O . LYS A 1 93 ? -6.721 16.932 4.747 1.00 93.44 93 LYS A O 1
ATOM 741 N N . CYS A 1 94 ? -5.286 16.210 6.309 1.00 94.31 94 CYS A N 1
ATOM 742 C CA . CYS A 1 94 ? -6.311 15.720 7.218 1.00 94.31 94 CYS A CA 1
ATOM 743 C C . CYS A 1 94 ? -6.901 16.881 8.045 1.00 94.31 94 CYS A C 1
ATOM 745 O O . CYS A 1 94 ? -6.122 17.637 8.618 1.00 94.31 94 CYS A O 1
ATOM 747 N N . PRO A 1 95 ? -8.236 17.022 8.166 1.00 90.75 95 PRO A N 1
ATOM 748 C CA . PRO A 1 95 ? -8.842 18.111 8.940 1.00 90.75 95 PRO A CA 1
ATOM 749 C C . PRO A 1 95 ? -8.683 17.965 10.462 1.00 90.75 95 PRO A C 1
ATOM 751 O O . PRO A 1 95 ? -8.788 18.959 11.164 1.00 90.75 95 PRO A O 1
ATOM 754 N N . GLY A 1 96 ? -8.441 16.753 10.979 1.00 88.81 96 GLY A N 1
ATOM 755 C CA . GLY A 1 96 ? -8.250 16.535 12.419 1.00 88.81 96 GLY A CA 1
ATOM 756 C C . GLY A 1 96 ? -6.792 16.673 12.862 1.00 88.81 96 GLY A C 1
ATOM 757 O O . GLY A 1 96 ? -6.487 17.487 13.721 1.00 88.81 96 GLY A O 1
ATOM 758 N N . CYS A 1 97 ? -5.881 15.894 12.267 1.00 88.94 97 CYS A N 1
ATOM 759 C CA . CYS A 1 97 ? -4.466 15.856 12.670 1.00 88.94 97 CYS A CA 1
ATOM 760 C C . CYS A 1 97 ? -3.525 16.720 11.809 1.00 88.94 97 CYS A C 1
ATOM 762 O O . CYS A 1 97 ? -2.350 16.842 12.134 1.00 88.94 97 CYS A O 1
ATOM 764 N N . GLY A 1 98 ? -3.987 17.285 10.686 1.00 91.19 98 GLY A N 1
ATOM 765 C CA . GLY A 1 98 ? -3.159 18.104 9.785 1.00 91.19 98 GLY A CA 1
ATOM 766 C C . GLY A 1 98 ? -2.171 17.334 8.893 1.00 91.19 98 GLY A C 1
ATOM 767 O O . GLY A 1 98 ? -1.636 17.907 7.943 1.00 91.19 98 GLY A O 1
ATOM 768 N N . GLU A 1 99 ? -1.960 16.038 9.133 1.00 91.81 99 GLU A N 1
ATOM 769 C CA . GLU A 1 99 ? -1.040 15.192 8.362 1.00 91.81 99 GLU A CA 1
ATOM 770 C C . GLU A 1 99 ? -1.519 14.940 6.917 1.00 91.81 99 GLU A C 1
ATOM 772 O O . GLU A 1 99 ? -2.730 14.933 6.644 1.00 91.81 99 GLU A O 1
ATOM 777 N N . PRO A 1 100 ? -0.598 14.700 5.962 1.00 93.19 100 PRO A N 1
ATOM 778 C CA . PRO A 1 100 ? -0.969 14.316 4.607 1.00 93.19 100 PRO A CA 1
ATOM 779 C C . PRO A 1 100 ? -1.628 12.932 4.600 1.00 93.19 100 PRO A C 1
ATOM 781 O O . PRO A 1 100 ? -1.056 11.937 5.042 1.00 93.19 100 PRO A O 1
ATOM 784 N N . LYS A 1 101 ? -2.829 12.853 4.033 1.00 93.88 101 LYS A N 1
ATOM 785 C CA . LYS A 1 101 ? -3.576 11.608 3.826 1.00 93.88 101 LYS A CA 1
ATOM 786 C C . LYS A 1 101 ? -3.921 11.422 2.352 1.00 93.88 101 LYS A C 1
ATOM 788 O O . LYS A 1 101 ? -3.881 12.368 1.568 1.00 93.88 101 LYS A O 1
ATOM 793 N N . ARG A 1 102 ? -4.326 10.210 1.965 1.00 93.94 102 ARG A N 1
ATOM 794 C CA . ARG A 1 102 ? -4.972 9.997 0.659 1.00 93.94 102 ARG A CA 1
ATOM 795 C C . ARG A 1 102 ? -6.392 10.565 0.688 1.00 93.94 102 ARG A C 1
ATOM 797 O O . ARG A 1 102 ? -7.089 10.402 1.686 1.00 93.94 102 ARG A O 1
ATOM 804 N N . SER A 1 103 ? -6.823 11.196 -0.401 1.00 92.31 103 SER A N 1
ATOM 805 C CA . SER A 1 103 ? -8.102 11.923 -0.474 1.00 92.31 103 SER A CA 1
ATOM 806 C C . SER A 1 103 ? -9.327 11.081 -0.086 1.00 92.31 103 SER A C 1
ATOM 808 O O . SER A 1 103 ? -10.157 11.540 0.694 1.00 92.31 103 SER A O 1
ATOM 810 N N . HIS A 1 104 ? -9.410 9.834 -0.558 1.00 92.31 104 HIS A N 1
ATOM 811 C CA . HIS A 1 104 ? -10.554 8.932 -0.332 1.00 92.31 104 HIS A CA 1
ATOM 812 C C . HIS A 1 104 ? -10.311 7.871 0.747 1.00 92.31 104 HIS A C 1
ATOM 814 O O . HIS A 1 104 ? -11.006 6.861 0.796 1.00 92.31 104 HIS A O 1
ATOM 820 N N . VAL A 1 105 ? -9.301 8.063 1.598 1.00 92.62 105 VAL A N 1
ATOM 821 C CA . VAL A 1 105 ? -8.981 7.126 2.678 1.00 92.62 105 VAL A CA 1
ATOM 822 C C . VAL A 1 105 ? -9.026 7.871 4.004 1.00 92.62 105 VAL A C 1
ATOM 824 O O . VAL A 1 105 ? -8.627 9.036 4.109 1.00 92.62 105 VAL A O 1
ATOM 827 N N . LEU A 1 106 ? -9.536 7.197 5.031 1.00 92.31 106 LEU A N 1
ATOM 828 C CA . LEU A 1 106 ? -9.473 7.701 6.395 1.00 92.31 106 LEU A CA 1
ATOM 829 C C . LEU A 1 106 ? -8.012 7.834 6.841 1.00 92.31 106 LEU A C 1
ATOM 831 O O . LEU A 1 106 ? -7.136 7.070 6.436 1.00 92.31 106 LEU A O 1
ATOM 835 N N . CYS A 1 107 ? -7.745 8.842 7.664 1.00 93.75 107 CYS A N 1
ATOM 836 C CA . CYS A 1 107 ? -6.394 9.101 8.135 1.00 93.75 107 CYS A CA 1
ATOM 837 C C . CYS A 1 107 ? -5.948 7.990 9.105 1.00 93.75 107 CYS A C 1
ATOM 839 O O . CYS A 1 107 ? -6.682 7.722 10.059 1.00 93.75 107 CYS A O 1
ATOM 841 N N . PRO A 1 108 ? -4.775 7.357 8.903 1.00 90.44 108 PRO A N 1
ATOM 842 C CA . PRO A 1 108 ? -4.314 6.275 9.770 1.00 90.44 108 PRO A CA 1
ATOM 843 C C . PRO A 1 108 ? -4.201 6.693 11.238 1.00 90.44 108 PRO A C 1
ATOM 845 O O . PRO A 1 108 ? -4.626 5.945 12.112 1.00 90.44 108 PRO A O 1
ATOM 848 N N . THR A 1 109 ? -3.686 7.896 11.500 1.00 89.88 109 THR A N 1
ATOM 849 C CA . THR A 1 109 ? -3.480 8.408 12.861 1.00 89.88 109 THR A CA 1
ATOM 850 C C . THR A 1 109 ? -4.802 8.662 13.576 1.00 89.88 109 THR A C 1
ATOM 852 O O . THR A 1 109 ? -4.992 8.175 14.686 1.00 89.88 109 THR A O 1
ATOM 855 N N . LEU A 1 110 ? -5.774 9.296 12.910 1.00 88.12 110 LEU A N 1
ATOM 856 C CA . LEU A 1 110 ? -7.105 9.487 13.501 1.00 88.12 110 LEU A CA 1
ATOM 857 C C . LEU A 1 110 ? -7.850 8.172 13.754 1.00 88.12 110 LEU A C 1
ATOM 859 O O . LEU A 1 110 ? -8.566 8.066 14.744 1.00 88.12 110 LEU A O 1
ATOM 863 N N . ILE A 1 111 ? -7.705 7.169 12.883 1.00 92.88 111 ILE A N 1
ATOM 864 C CA . ILE A 1 111 ? -8.359 5.866 13.086 1.00 92.88 111 ILE A CA 1
ATOM 865 C C . ILE A 1 111 ? -7.851 5.183 14.358 1.00 92.88 111 ILE A C 1
ATOM 867 O O . ILE A 1 111 ? -8.639 4.520 15.028 1.00 92.88 111 ILE A O 1
ATOM 871 N N . ILE A 1 112 ? -6.560 5.313 14.676 1.00 89.94 112 ILE A N 1
ATOM 872 C CA . ILE A 1 112 ? -5.980 4.722 15.888 1.00 89.94 112 ILE A CA 1
ATOM 873 C C . ILE A 1 112 ? -6.620 5.368 17.118 1.00 89.94 112 ILE A C 1
ATOM 875 O O . ILE A 1 112 ? -7.271 4.669 17.887 1.00 89.94 112 ILE A O 1
ATOM 879 N N . SER A 1 113 ? -6.585 6.699 17.215 1.00 87.38 113 SER A N 1
ATOM 880 C CA . SER A 1 113 ? -7.175 7.415 18.354 1.00 87.38 113 SER A CA 1
ATOM 881 C C . SER A 1 113 ? -8.679 7.161 18.513 1.00 87.38 113 SER A C 1
ATOM 883 O O . SER A 1 113 ? -9.177 7.040 19.628 1.00 87.38 113 SER A O 1
ATOM 885 N N . LEU A 1 114 ? -9.422 7.045 17.408 1.00 90.44 114 LEU A N 1
ATOM 886 C CA . LEU A 1 114 ? -10.855 6.737 17.455 1.00 90.44 114 LEU A CA 1
ATOM 887 C C . LEU A 1 114 ? -11.146 5.323 17.973 1.00 90.44 114 LEU A C 1
ATOM 889 O O . LEU A 1 114 ? -12.172 5.117 18.621 1.00 90.44 114 LEU A O 1
ATOM 893 N N . LYS A 1 115 ? -10.278 4.346 17.688 1.00 93.06 115 LYS A N 1
ATOM 894 C CA . LYS A 1 115 ? -10.421 2.991 18.238 1.00 93.06 115 LYS A CA 1
ATOM 895 C C . LYS A 1 115 ? -10.193 2.997 19.743 1.00 93.06 115 LYS A C 1
ATOM 897 O O . LYS A 1 115 ? -11.033 2.459 20.453 1.00 93.06 115 LYS A O 1
ATOM 902 N N . ASP A 1 116 ? -9.155 3.689 20.205 1.00 93.31 116 ASP A N 1
ATOM 903 C CA . ASP A 1 116 ? -8.833 3.781 21.631 1.00 93.31 116 ASP A CA 1
ATOM 904 C C . ASP A 1 116 ? -10.004 4.375 22.431 1.00 93.31 116 ASP A C 1
ATOM 906 O O . ASP A 1 116 ? -10.413 3.824 23.451 1.00 93.31 116 ASP A O 1
ATOM 910 N N . ILE A 1 117 ? -10.615 5.455 21.927 1.00 93.62 117 ILE A N 1
ATOM 911 C CA . ILE A 1 117 ? -11.789 6.085 22.556 1.00 93.62 117 ILE A CA 1
ATOM 912 C C . ILE A 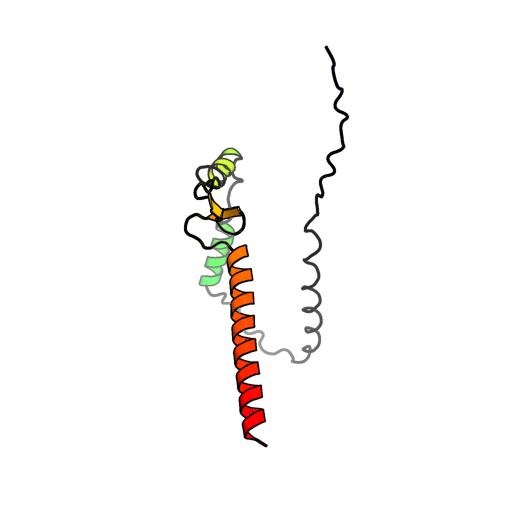1 117 ? -12.983 5.122 22.590 1.00 93.62 117 ILE A C 1
ATOM 914 O O . ILE A 1 117 ? -13.675 5.012 23.603 1.00 93.62 117 ILE A O 1
ATOM 918 N N . LYS A 1 118 ? -13.230 4.401 21.491 1.00 96.12 118 LYS A N 1
ATOM 919 C CA . LYS A 1 118 ? -14.330 3.433 21.417 1.00 96.12 118 LYS A CA 1
ATOM 920 C C . LYS A 1 118 ? -14.148 2.298 22.429 1.00 96.12 118 LYS A C 1
ATOM 922 O O . LYS A 1 118 ? -15.120 1.878 23.056 1.00 96.12 118 LYS A O 1
ATOM 927 N N . ASP A 1 119 ? -12.918 1.825 22.594 1.00 96.06 119 ASP A N 1
ATOM 928 C CA . ASP A 1 119 ? -12.588 0.741 23.516 1.00 96.06 119 ASP A CA 1
ATOM 929 C C . ASP A 1 119 ? -12.710 1.201 24.978 1.00 96.06 119 ASP A C 1
ATOM 931 O O . ASP A 1 119 ? -13.270 0.474 25.799 1.00 96.06 119 ASP A O 1
ATOM 935 N N . GLN A 1 120 ? -12.307 2.437 25.293 1.00 96.38 120 GLN A N 1
ATOM 936 C CA . GLN A 1 120 ? -12.519 3.047 26.613 1.00 96.38 120 GLN A CA 1
ATOM 937 C C . GLN A 1 120 ? -14.008 3.137 26.975 1.00 96.38 120 GLN A C 1
ATOM 939 O O . GLN A 1 120 ? -14.400 2.782 28.085 1.00 96.38 120 GLN A O 1
ATOM 944 N N . TRP A 1 121 ? -14.864 3.567 26.042 1.00 96.94 121 TRP A N 1
ATOM 945 C CA . TRP A 1 121 ? -16.310 3.626 26.283 1.00 96.94 121 TRP A CA 1
ATOM 946 C C . TRP A 1 121 ? -16.929 2.241 26.474 1.00 96.94 121 TRP A C 1
ATOM 948 O O . TRP A 1 121 ? -17.811 2.071 27.317 1.00 96.94 121 TRP A O 1
ATOM 958 N N . ALA A 1 122 ? -16.450 1.239 25.732 1.00 97.31 122 ALA A N 1
ATOM 959 C CA . ALA A 1 122 ? -16.882 -0.143 25.911 1.00 97.31 122 ALA A CA 1
ATOM 960 C C . ALA A 1 122 ? -16.492 -0.684 27.299 1.00 97.31 122 ALA A C 1
ATOM 962 O O . ALA A 1 122 ? -17.317 -1.306 27.968 1.00 97.31 122 ALA A O 1
ATOM 963 N N . GLN A 1 123 ? -15.268 -0.409 27.760 1.00 96.75 123 GLN A N 1
ATOM 964 C CA . GLN A 1 123 ? -14.801 -0.795 29.095 1.00 96.75 123 GLN A CA 1
ATOM 965 C C . GLN A 1 123 ? -15.608 -0.110 30.201 1.00 96.75 123 GLN A C 1
ATOM 967 O O . GLN A 1 123 ? -16.109 -0.794 31.092 1.00 96.75 123 GLN A O 1
ATOM 972 N N . ALA A 1 124 ? -15.831 1.202 30.094 1.00 97.00 124 ALA A N 1
ATOM 973 C CA . ALA A 1 124 ? -16.625 1.957 31.063 1.00 97.00 124 ALA A CA 1
ATOM 974 C C . ALA A 1 124 ? -18.072 1.436 31.168 1.00 97.00 124 ALA A C 1
ATOM 976 O O . ALA A 1 124 ? -18.637 1.359 32.261 1.00 97.00 124 ALA A O 1
ATOM 977 N N . ALA A 1 125 ? -18.677 1.019 30.049 1.00 97.38 125 ALA A N 1
ATOM 978 C CA . ALA A 1 125 ? -20.005 0.405 30.051 1.00 97.38 125 ALA A CA 1
ATOM 979 C C . ALA A 1 125 ? -20.019 -0.949 30.782 1.00 97.38 125 ALA A C 1
ATOM 981 O O . ALA A 1 125 ? -20.935 -1.220 31.560 1.00 97.38 125 ALA A O 1
ATOM 982 N N . ILE A 1 126 ? -18.993 -1.781 30.570 1.00 97.38 126 ILE A N 1
ATOM 983 C CA . ILE A 1 126 ? -18.836 -3.069 31.261 1.00 97.38 126 ILE A CA 1
ATOM 984 C C . ILE A 1 126 ? -18.641 -2.855 32.766 1.00 97.38 126 ILE A C 1
ATOM 986 O O . ILE A 1 126 ? -19.232 -3.568 33.575 1.00 97.38 126 ILE A O 1
ATOM 990 N N . GLU A 1 127 ? -17.816 -1.887 33.158 1.00 96.75 127 GLU A N 1
ATOM 991 C CA . GLU A 1 127 ? -17.573 -1.555 34.564 1.00 96.75 127 GLU A CA 1
ATOM 992 C C . GLU A 1 127 ? -18.843 -1.074 35.263 1.00 96.75 127 GLU A C 1
ATOM 994 O O . GLU A 1 127 ? -19.146 -1.541 36.360 1.00 96.75 127 GLU A O 1
ATOM 999 N N . LYS A 1 128 ? -19.641 -0.233 34.598 1.00 96.44 128 LYS A N 1
ATOM 1000 C CA . LYS A 1 128 ? -20.935 0.210 35.122 1.00 96.44 128 LYS A CA 1
ATOM 1001 C C . LYS A 1 128 ? -21.899 -0.962 35.332 1.00 96.44 128 LYS A C 1
ATOM 1003 O O . LYS A 1 128 ? -22.456 -1.101 36.412 1.00 96.44 128 LYS A O 1
ATOM 1008 N N . GLN A 1 129 ? -22.017 -1.863 34.354 1.00 94.31 129 GLN A N 1
ATOM 1009 C CA . GLN A 1 129 ? -22.844 -3.069 34.494 1.00 94.31 129 GLN A CA 1
ATOM 1010 C C . GLN A 1 129 ? -22.384 -3.963 35.653 1.00 94.31 129 GLN A C 1
ATOM 1012 O O . GLN A 1 129 ? -23.213 -4.527 36.365 1.00 94.31 129 GLN A O 1
ATOM 1017 N N . LYS A 1 130 ? -21.068 -4.090 35.869 1.00 95.56 130 LYS A N 1
ATOM 1018 C CA . LYS A 1 130 ? -20.516 -4.829 37.015 1.00 95.56 130 LYS A CA 1
ATOM 1019 C C . LYS A 1 130 ? -20.857 -4.154 38.344 1.00 95.56 130 LYS A C 1
ATOM 1021 O O . LYS A 1 130 ? -21.177 -4.864 39.293 1.00 95.56 130 LYS A O 1
ATOM 1026 N N . ALA A 1 131 ? -20.803 -2.823 38.409 1.00 94.69 131 ALA A N 1
ATOM 1027 C CA . ALA A 1 131 ? -21.167 -2.059 39.600 1.00 94.69 131 ALA A CA 1
ATOM 1028 C C . ALA A 1 131 ? -22.665 -2.199 39.928 1.00 94.69 131 ALA A C 1
ATOM 1030 O O . ALA A 1 131 ? -23.010 -2.528 41.061 1.00 94.69 131 ALA A O 1
ATOM 1031 N N . ASP A 1 132 ? -23.539 -2.062 38.928 1.00 94.38 132 ASP A N 1
ATOM 1032 C CA . ASP A 1 132 ? -24.992 -2.212 39.086 1.00 94.38 132 ASP A CA 1
ATOM 1033 C C . ASP A 1 132 ? -25.367 -3.654 39.505 1.00 94.38 132 ASP A C 1
ATOM 1035 O O . ASP A 1 132 ? -26.184 -3.878 40.404 1.00 94.38 132 ASP A O 1
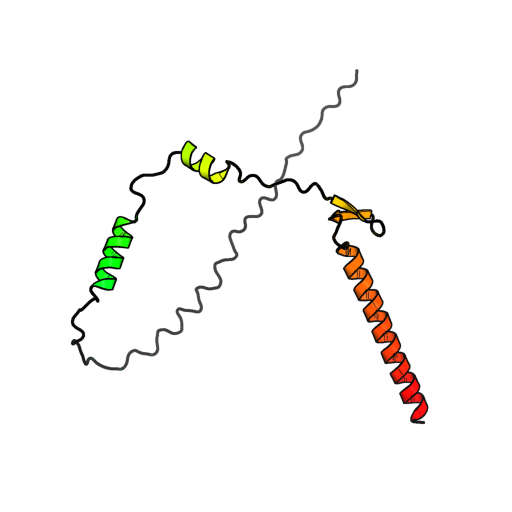ATOM 1039 N N . ALA A 1 133 ? -24.708 -4.660 38.915 1.00 93.69 133 ALA A N 1
ATOM 1040 C CA . ALA A 1 133 ? -24.887 -6.064 39.288 1.00 93.69 133 ALA A CA 1
ATOM 1041 C C . ALA A 1 133 ? -24.364 -6.385 40.701 1.00 93.69 133 ALA A C 1
ATOM 1043 O O . ALA A 1 133 ? -24.912 -7.264 41.364 1.00 93.69 133 ALA A O 1
ATOM 1044 N N . ALA A 1 134 ? -23.316 -5.699 41.170 1.00 92.19 134 ALA A N 1
ATOM 1045 C CA . ALA A 1 134 ? -22.829 -5.828 42.543 1.00 92.19 134 ALA A CA 1
ATOM 1046 C C . ALA A 1 134 ? -23.804 -5.196 43.548 1.00 92.19 134 ALA A C 1
ATOM 1048 O O . ALA A 1 134 ? -24.081 -5.804 44.578 1.00 92.19 134 ALA A O 1
ATOM 1049 N N . ALA A 1 135 ? -24.389 -4.040 43.217 1.00 90.19 135 ALA A N 1
ATOM 1050 C CA . ALA A 1 135 ? -25.389 -3.375 44.054 1.00 90.19 135 ALA A CA 1
ATOM 1051 C C . ALA A 1 135 ? -26.667 -4.212 44.248 1.00 90.19 135 ALA A C 1
ATOM 1053 O O . ALA A 1 135 ? -27.296 -4.125 45.293 1.00 90.19 135 ALA A O 1
ATOM 1054 N N . THR A 1 136 ? -27.023 -5.054 43.272 1.00 87.94 136 THR A N 1
ATOM 1055 C CA . THR A 1 136 ? -28.213 -5.928 43.335 1.00 87.94 136 THR A CA 1
ATOM 1056 C C . THR A 1 136 ? -27.989 -7.202 44.172 1.00 87.94 136 THR A C 1
ATOM 1058 O O . THR A 1 136 ? -28.942 -7.909 44.482 1.00 87.94 136 THR A O 1
ATOM 1061 N N . ARG A 1 137 ? -26.736 -7.552 44.512 1.00 73.12 137 ARG A N 1
ATOM 1062 C CA . ARG A 1 137 ? -26.401 -8.777 45.273 1.00 73.12 137 ARG A CA 1
ATOM 1063 C C . ARG A 1 137 ? -26.332 -8.582 46.794 1.00 73.12 137 ARG A C 1
ATOM 1065 O O . ARG A 1 137 ? -26.094 -9.567 47.492 1.00 73.12 137 ARG A O 1
ATOM 1072 N N . HIS A 1 138 ? -26.504 -7.357 47.282 1.00 59.47 138 HIS A N 1
ATOM 1073 C CA . HIS A 1 138 ? -26.646 -7.035 48.705 1.00 59.47 138 HIS A CA 1
ATOM 1074 C C . HIS A 1 138 ? -28.122 -6.886 49.068 1.00 59.47 138 HIS A C 1
ATOM 1076 O O . HIS A 1 138 ? -28.468 -7.288 50.199 1.00 59.47 138 HIS A O 1
#

Mean predicted aligned error: 18.46 Å